Protein AF-A0A8C5MTZ4-F1 (afdb_monomer_lite)

Sequence (75 aa):
IIPSTTVYELKRIVEGILKRPPEDQRLYKDDQLLDESKSLGDCGFTMDLFSSPPELPDVMKPQETSGSANEQSVQ

Organism: NCBI:txid445787

Foldseek 3Di:
DPQQAFLLNVLVVVCVVVVDHSVPDWDDDPNHTGDRGDGNVNVVPDPPPPPPDPPDPPVPPPPPPPPPPPPDDDD

pLDDT: mean 81.73, std 16.9, range [44.25, 97.19]

Structure (mmCIF, N/CA/C/O backbone):
data_AF-A0A8C5MTZ4-F1
#
_entry.id   AF-A0A8C5MTZ4-F1
#
loop_
_atom_site.group_PDB
_atom_site.id
_atom_site.type_symbol
_atom_site.label_atom_id
_atom_site.label_alt_id
_atom_site.label_comp_id
_atom_site.label_asym_id
_atom_site.label_entity_id
_atom_site.label_seq_id
_atom_site.pdbx_PDB_ins_code
_atom_site.Cartn_x
_atom_site.Cartn_y
_atom_site.Cartn_z
_atom_site.occupancy
_atom_site.B_iso_or_equiv
_atom_site.auth_seq_id
_atom_site.auth_comp_id
_atom_site.auth_asym_id
_atom_site.auth_atom_id
_atom_site.pdbx_PDB_model_num
ATOM 1 N N . ILE A 1 1 ? 5.930 4.718 -4.722 1.00 61.53 1 ILE A N 1
ATOM 2 C CA . ILE A 1 1 ? 5.736 3.873 -3.516 1.00 61.53 1 ILE A CA 1
ATOM 3 C C . ILE A 1 1 ? 7.077 3.234 -3.214 1.00 61.53 1 ILE A C 1
ATOM 5 O O . ILE A 1 1 ? 7.734 2.817 -4.160 1.00 61.53 1 ILE A O 1
ATOM 9 N N . ILE A 1 2 ? 7.518 3.222 -1.957 1.00 75.62 2 ILE A N 1
ATOM 10 C CA . ILE A 1 2 ? 8.782 2.571 -1.603 1.00 75.62 2 ILE A CA 1
ATOM 11 C C . ILE A 1 2 ? 8.498 1.062 -1.539 1.00 75.62 2 ILE A C 1
ATOM 13 O O . ILE A 1 2 ? 7.585 0.667 -0.817 1.00 75.62 2 ILE A O 1
ATOM 17 N N . PRO A 1 3 ? 9.216 0.207 -2.284 1.00 76.50 3 PRO A N 1
ATOM 18 C CA . PRO A 1 3 ? 8.906 -1.223 -2.340 1.00 76.50 3 PRO A CA 1
ATOM 19 C C . PRO A 1 3 ? 9.048 -1.932 -0.984 1.00 76.50 3 PRO A C 1
ATOM 21 O O . PRO A 1 3 ? 8.399 -2.949 -0.769 1.00 76.50 3 PRO A O 1
ATOM 24 N N . SER A 1 4 ? 9.827 -1.375 -0.048 1.00 85.69 4 SER A N 1
ATOM 25 C CA . SER A 1 4 ? 9.948 -1.881 1.326 1.00 85.69 4 SER A CA 1
ATOM 26 C C . SER A 1 4 ? 8.782 -1.506 2.246 1.00 85.69 4 SER A C 1
ATOM 28 O O . SER A 1 4 ? 8.719 -2.019 3.358 1.00 85.69 4 SER A O 1
ATOM 30 N N . THR A 1 5 ? 7.883 -0.606 1.831 1.00 92.94 5 THR A N 1
ATOM 31 C CA . THR A 1 5 ? 6.701 -0.242 2.622 1.00 92.94 5 THR A CA 1
ATOM 32 C C . THR A 1 5 ? 5.809 -1.464 2.793 1.00 92.94 5 THR A C 1
ATOM 34 O O . THR A 1 5 ? 5.533 -2.174 1.828 1.00 92.94 5 THR A O 1
ATOM 37 N N . THR A 1 6 ? 5.347 -1.702 4.010 1.00 95.50 6 THR A N 1
ATOM 38 C CA . THR A 1 6 ? 4.429 -2.798 4.332 1.00 95.50 6 THR A CA 1
ATOM 39 C C . THR A 1 6 ? 2.993 -2.475 3.934 1.00 95.50 6 THR A C 1
ATOM 41 O O . THR A 1 6 ? 2.585 -1.315 3.817 1.00 95.50 6 THR A O 1
ATOM 44 N N . VAL A 1 7 ? 2.180 -3.514 3.766 1.00 95.44 7 VAL A N 1
ATOM 45 C CA . VAL A 1 7 ? 0.735 -3.359 3.550 1.00 95.44 7 VAL A CA 1
ATOM 46 C C . VAL A 1 7 ? 0.082 -2.641 4.739 1.00 95.44 7 VAL A C 1
ATOM 48 O O . VAL A 1 7 ? -0.808 -1.815 4.534 1.00 95.44 7 VAL A O 1
ATOM 51 N N . TYR A 1 8 ? 0.550 -2.872 5.969 1.00 96.19 8 TYR A N 1
ATOM 52 C CA . TYR A 1 8 ? 0.080 -2.140 7.149 1.00 96.19 8 TYR A CA 1
ATOM 53 C C . TYR A 1 8 ? 0.363 -0.629 7.076 1.00 96.19 8 TYR A C 1
ATOM 55 O O . TYR A 1 8 ? -0.525 0.193 7.315 1.00 96.19 8 TYR A O 1
ATOM 63 N N . GLU A 1 9 ? 1.577 -0.233 6.694 1.00 95.44 9 GLU A N 1
ATOM 64 C CA . GLU A 1 9 ? 1.914 1.183 6.501 1.00 95.44 9 GLU A CA 1
ATOM 65 C C . GLU A 1 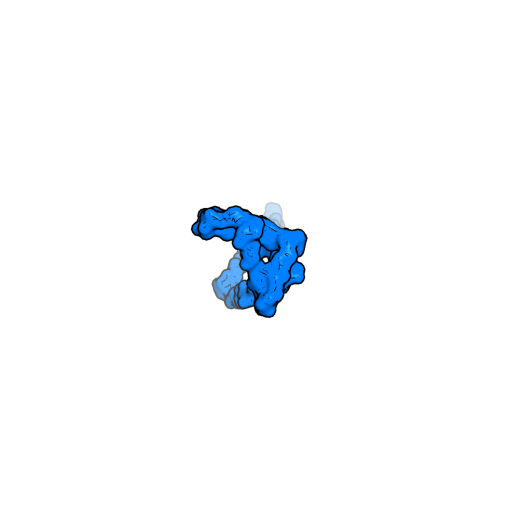9 ? 1.062 1.823 5.398 1.00 95.44 9 GLU A C 1
ATOM 67 O O . GLU A 1 9 ? 0.600 2.956 5.548 1.00 95.44 9 GLU A O 1
ATOM 72 N N . LEU A 1 10 ? 0.773 1.086 4.320 1.00 95.19 10 LEU A N 1
ATOM 73 C CA . LEU A 1 10 ? -0.151 1.552 3.287 1.00 95.19 10 LEU A CA 1
ATOM 74 C C . LEU A 1 10 ? -1.560 1.791 3.850 1.00 95.19 10 LEU A C 1
ATOM 76 O O . LEU A 1 10 ? -2.167 2.823 3.554 1.00 95.19 10 LEU A O 1
ATOM 80 N N . LYS A 1 11 ? -2.068 0.900 4.709 1.00 96.56 11 LYS A N 1
ATOM 81 C CA . LYS A 1 11 ? -3.363 1.093 5.384 1.00 96.56 11 LYS A CA 1
ATOM 82 C C . LYS A 1 11 ? -3.387 2.341 6.273 1.00 96.56 11 LYS A C 1
ATOM 84 O O . LYS A 1 11 ? -4.404 3.030 6.328 1.00 96.56 11 LYS A O 1
ATOM 89 N N . ARG A 1 12 ? -2.272 2.695 6.922 1.00 95.88 12 ARG A N 1
ATOM 90 C CA . ARG A 1 12 ? -2.143 3.946 7.702 1.00 95.88 12 ARG A CA 1
ATOM 91 C C . ARG A 1 12 ? -2.224 5.195 6.822 1.00 95.88 12 ARG A C 1
ATOM 93 O O . ARG A 1 12 ? -2.821 6.194 7.212 1.00 95.88 12 ARG A O 1
ATOM 100 N N . ILE A 1 13 ? -1.677 5.142 5.609 1.00 95.12 13 ILE A N 1
ATOM 101 C CA . ILE A 1 13 ? -1.819 6.235 4.635 1.00 95.12 13 ILE A CA 1
ATOM 102 C C . ILE A 1 13 ? -3.282 6.349 4.187 1.00 95.12 13 ILE A C 1
ATOM 104 O O . ILE A 1 13 ? -3.856 7.440 4.172 1.00 95.12 13 ILE A O 1
ATOM 108 N N . VAL A 1 14 ? -3.907 5.214 3.872 1.00 96.00 14 VAL A N 1
ATOM 109 C CA . VAL A 1 14 ? -5.315 5.149 3.464 1.00 96.00 14 VAL A CA 1
ATOM 110 C C . VAL A 1 14 ? -6.251 5.597 4.593 1.00 96.00 14 VAL A C 1
ATOM 112 O O . VAL A 1 14 ? -7.238 6.271 4.310 1.00 96.00 14 VAL A O 1
ATOM 115 N N . GLU A 1 15 ? -5.928 5.328 5.862 1.00 97.19 15 GLU A N 1
ATOM 116 C CA . GLU A 1 15 ? -6.660 5.838 7.036 1.00 97.19 15 GLU A CA 1
ATOM 117 C C . GLU A 1 15 ? -6.739 7.369 7.016 1.00 97.19 15 GLU A C 1
ATOM 119 O O . GLU A 1 15 ? -7.812 7.944 7.215 1.00 97.19 15 GLU A O 1
ATOM 124 N N . GLY A 1 16 ? -5.630 8.041 6.696 1.00 95.88 16 GLY A N 1
ATOM 125 C CA . GLY A 1 16 ? -5.586 9.498 6.579 1.00 95.88 16 GLY A CA 1
ATOM 126 C C . GLY A 1 16 ? -6.571 10.058 5.546 1.00 95.88 16 GLY A C 1
ATOM 127 O O . GLY A 1 16 ? -7.146 11.129 5.775 1.00 95.88 16 GLY A O 1
ATOM 128 N N . ILE A 1 17 ? -6.802 9.319 4.456 1.00 96.50 17 ILE A N 1
ATOM 129 C CA . ILE A 1 17 ? -7.648 9.710 3.317 1.00 96.50 17 ILE A CA 1
ATOM 130 C C . ILE A 1 17 ? -9.110 9.305 3.546 1.00 96.50 17 ILE A C 1
ATOM 132 O O . ILE A 1 17 ? -10.012 10.125 3.400 1.00 96.50 17 ILE A O 1
ATOM 136 N N . LEU A 1 18 ? -9.351 8.045 3.914 1.00 95.44 18 LEU A N 1
ATOM 137 C CA . LEU A 1 18 ? -10.686 7.450 4.012 1.00 95.44 18 LEU A CA 1
ATOM 138 C C . LEU A 1 18 ? -11.310 7.551 5.406 1.00 95.44 18 LEU A C 1
ATOM 140 O O . LEU A 1 18 ? -12.476 7.193 5.557 1.00 95.44 18 LEU A O 1
ATOM 144 N N . LYS A 1 19 ? -10.553 8.006 6.413 1.00 96.00 19 LYS A N 1
ATOM 145 C CA . LYS A 1 19 ? -10.986 8.117 7.819 1.00 96.00 19 LYS A CA 1
ATOM 146 C C . LYS A 1 19 ? -11.518 6.803 8.403 1.00 96.00 19 LYS A C 1
ATOM 148 O O . LYS A 1 19 ? -12.392 6.811 9.263 1.00 96.00 19 LYS A O 1
ATOM 153 N N . ARG A 1 20 ? -10.990 5.676 7.925 1.00 96.44 20 ARG A N 1
ATOM 154 C CA . ARG A 1 20 ? -11.284 4.331 8.434 1.00 96.44 20 ARG A CA 1
ATOM 155 C C . ARG A 1 20 ? -10.032 3.745 9.078 1.00 96.44 20 ARG A C 1
ATOM 157 O O . ARG A 1 20 ? -8.969 3.890 8.472 1.00 96.44 20 ARG A O 1
ATOM 164 N N . PRO A 1 21 ? -10.128 3.084 10.241 1.00 96.62 21 PRO A N 1
ATOM 165 C CA . PRO A 1 21 ? -8.961 2.498 10.889 1.00 96.62 21 PRO A CA 1
ATOM 166 C C . PRO A 1 21 ? -8.382 1.352 10.034 1.00 96.62 21 PRO A C 1
ATOM 168 O O . PRO A 1 21 ? -9.111 0.770 9.226 1.00 96.62 21 PRO A O 1
ATOM 171 N N . PRO A 1 22 ? -7.087 1.011 10.172 1.00 96.00 22 PRO A N 1
ATOM 172 C CA . PRO A 1 22 ? -6.433 -0.022 9.358 1.00 96.00 22 PRO A CA 1
ATOM 173 C C . PRO A 1 22 ? -7.122 -1.397 9.410 1.00 96.00 22 PRO A C 1
ATOM 175 O O . PRO A 1 22 ? -7.212 -2.084 8.393 1.00 96.00 22 PRO A O 1
ATOM 178 N N . GLU A 1 23 ? -7.659 -1.770 10.570 1.00 95.81 23 GLU A N 1
ATOM 179 C CA . GLU A 1 23 ? -8.398 -3.019 10.811 1.00 95.81 23 GLU A CA 1
ATOM 180 C C . GLU A 1 23 ? -9.695 -3.155 9.992 1.00 95.81 23 GLU A C 1
ATOM 182 O O . GLU A 1 23 ? -10.060 -4.260 9.588 1.00 95.81 23 GLU A O 1
ATOM 187 N N . ASP A 1 24 ? -10.336 -2.036 9.640 1.00 97.00 24 ASP A N 1
ATOM 188 C CA . ASP A 1 24 ? -11.532 -2.014 8.785 1.00 97.00 24 ASP A CA 1
ATOM 189 C C . ASP A 1 24 ? -11.196 -1.975 7.286 1.00 97.00 24 ASP A C 1
ATOM 191 O O . ASP A 1 24 ? -12.082 -2.023 6.422 1.00 97.00 24 ASP A O 1
ATOM 195 N N . GLN A 1 25 ? -9.915 -1.857 6.943 1.00 97.06 25 GLN A N 1
ATOM 196 C CA . GLN A 1 25 ? -9.457 -1.777 5.565 1.00 97.06 25 GLN A CA 1
ATOM 197 C C . GLN A 1 25 ? -8.999 -3.148 5.073 1.00 97.06 25 GLN A C 1
ATOM 199 O O . GLN A 1 25 ? -8.159 -3.807 5.683 1.00 97.06 25 GLN A O 1
ATOM 204 N N . ARG A 1 26 ? -9.494 -3.559 3.904 1.00 96.31 26 ARG A N 1
ATOM 205 C CA . ARG A 1 26 ? -9.044 -4.767 3.202 1.00 96.31 26 ARG A CA 1
ATOM 206 C C . ARG A 1 26 ? -8.495 -4.357 1.848 1.00 96.31 26 ARG A C 1
ATOM 208 O O . ARG A 1 26 ? -9.218 -3.772 1.045 1.00 96.31 26 ARG A O 1
ATOM 215 N N . LEU A 1 27 ? -7.211 -4.617 1.634 1.00 95.81 27 LEU A N 1
ATOM 216 C CA . LEU A 1 27 ? -6.523 -4.300 0.389 1.00 95.81 27 LEU A CA 1
ATOM 217 C C . LEU A 1 27 ? -6.387 -5.582 -0.425 1.00 95.81 27 LEU A C 1
ATOM 219 O O . LEU A 1 2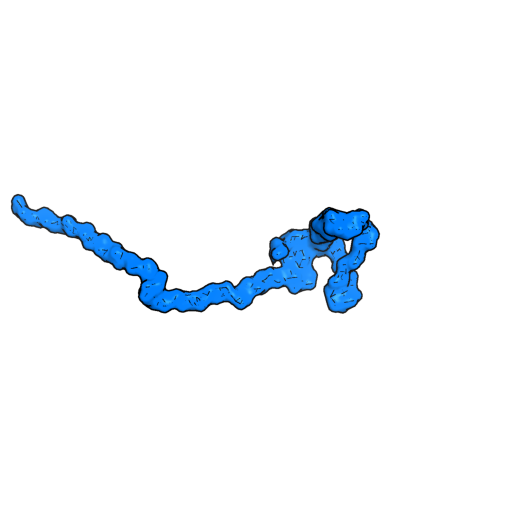7 ? -6.013 -6.618 0.120 1.00 95.81 27 LEU A O 1
ATOM 223 N N . TYR A 1 28 ? -6.700 -5.498 -1.714 1.00 95.62 28 TYR A N 1
ATOM 224 C CA . TYR A 1 28 ? -6.682 -6.633 -2.627 1.00 95.62 28 TYR A CA 1
ATOM 225 C C . TYR A 1 28 ? -5.804 -6.328 -3.838 1.00 95.62 28 TYR A C 1
ATOM 227 O O . TYR A 1 28 ? -5.746 -5.183 -4.292 1.00 95.62 28 TYR A O 1
ATOM 235 N N . LYS A 1 29 ? -5.159 -7.361 -4.377 1.00 93.06 29 LYS A N 1
ATOM 236 C CA . LYS A 1 29 ? -4.497 -7.351 -5.684 1.00 93.06 29 LYS A CA 1
ATOM 237 C C . LYS A 1 29 ? -5.003 -8.554 -6.469 1.00 93.06 29 LYS A C 1
ATOM 239 O O . LYS A 1 29 ? -4.854 -9.670 -5.990 1.00 93.06 29 LYS A O 1
ATOM 244 N N . ASP A 1 30 ? -5.604 -8.331 -7.637 1.00 94.94 30 ASP A N 1
ATOM 245 C CA . ASP A 1 30 ? -6.161 -9.408 -8.475 1.00 94.94 30 ASP A CA 1
ATOM 246 C C . ASP A 1 30 ? -7.100 -10.343 -7.677 1.00 94.94 30 ASP A C 1
ATOM 248 O O . ASP A 1 30 ? -6.944 -11.560 -7.682 1.00 94.94 30 ASP A O 1
ATOM 252 N N . ASP A 1 31 ? -8.010 -9.754 -6.891 1.00 95.50 31 ASP A N 1
ATOM 253 C CA . ASP A 1 31 ? -8.930 -10.441 -5.964 1.00 95.50 31 ASP A CA 1
ATOM 254 C C . ASP A 1 31 ? -8.274 -11.189 -4.784 1.00 95.50 31 ASP A C 1
ATOM 256 O O . ASP A 1 31 ? -8.966 -11.715 -3.908 1.00 95.50 31 ASP A O 1
ATOM 260 N N . GLN A 1 32 ? -6.944 -11.180 -4.678 1.00 95.12 32 GLN A N 1
ATOM 261 C CA . GLN A 1 32 ? -6.215 -11.751 -3.550 1.00 95.12 32 GLN A CA 1
ATOM 262 C C . GLN A 1 32 ? -6.052 -10.729 -2.422 1.00 95.12 32 GLN A C 1
ATOM 264 O O . GLN A 1 32 ? -5.536 -9.631 -2.630 1.00 95.12 32 GLN A O 1
ATOM 269 N N . LEU A 1 33 ? -6.478 -11.100 -1.210 1.00 95.88 33 LEU A N 1
ATOM 270 C CA . LEU A 1 33 ? -6.288 -10.284 -0.010 1.00 95.88 33 LEU A CA 1
ATOM 271 C C . LEU A 1 33 ? -4.794 -10.171 0.317 1.00 95.88 33 LEU A C 1
ATOM 273 O O . LEU A 1 33 ? -4.088 -11.177 0.374 1.00 95.88 33 LEU A O 1
ATOM 277 N N . LEU A 1 34 ? -4.334 -8.948 0.562 1.00 96.19 34 LEU A N 1
ATOM 278 C CA . LEU A 1 34 ? -2.947 -8.673 0.918 1.00 96.19 34 LEU A CA 1
ATOM 279 C C . LEU A 1 34 ? -2.692 -8.911 2.413 1.00 96.19 34 LEU A C 1
ATOM 281 O O . LEU A 1 34 ? -3.446 -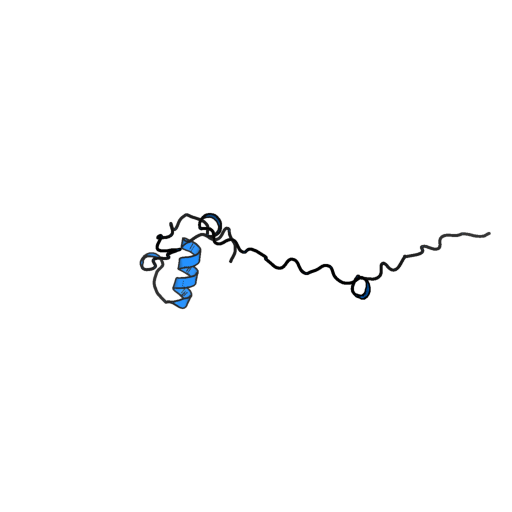8.435 3.262 1.00 96.19 34 LEU A O 1
ATOM 285 N N . ASP A 1 35 ? -1.595 -9.605 2.718 1.00 95.88 35 ASP A N 1
ATOM 286 C CA . ASP A 1 35 ? -1.103 -9.813 4.082 1.00 95.88 35 ASP A CA 1
ATOM 287 C C . ASP A 1 35 ? -0.443 -8.534 4.616 1.00 95.88 35 ASP A C 1
ATOM 289 O O . ASP A 1 35 ? 0.392 -7.932 3.943 1.00 95.88 35 ASP A O 1
ATOM 293 N N . GLU A 1 36 ? -0.813 -8.122 5.828 1.00 94.94 36 GLU A N 1
ATOM 294 C CA . GLU A 1 36 ? -0.358 -6.877 6.455 1.00 94.94 36 GLU A CA 1
ATOM 295 C C . GLU A 1 36 ? 1.151 -6.831 6.717 1.00 94.94 36 GLU A C 1
ATOM 297 O O . GLU A 1 36 ? 1.735 -5.744 6.716 1.00 94.94 36 GLU A O 1
ATOM 302 N N . SER A 1 37 ? 1.771 -7.996 6.921 1.00 95.38 37 SER A N 1
ATOM 303 C CA . SER A 1 37 ? 3.200 -8.141 7.211 1.00 95.38 37 SER A CA 1
ATOM 304 C C . SER A 1 37 ? 4.078 -8.087 5.963 1.00 95.38 37 SER A C 1
ATOM 306 O O . SER A 1 37 ? 5.276 -7.819 6.066 1.00 95.38 37 SER A O 1
ATOM 308 N N . LYS A 1 38 ? 3.501 -8.318 4.777 1.00 94.94 38 LYS A N 1
ATOM 309 C CA . LYS A 1 38 ? 4.253 -8.318 3.522 1.00 94.94 38 LYS A CA 1
ATOM 310 C C . LYS A 1 38 ? 4.591 -6.901 3.081 1.00 94.94 38 LYS A C 1
ATOM 312 O O . LYS A 1 38 ? 3.798 -5.966 3.243 1.00 94.94 38 LYS A O 1
ATOM 317 N N . SER A 1 39 ? 5.762 -6.754 2.465 1.00 94.44 39 SER A N 1
ATOM 318 C CA . SER 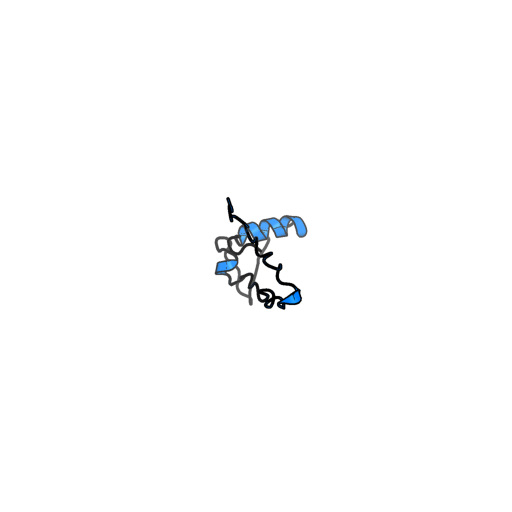A 1 39 ? 6.095 -5.525 1.755 1.00 94.44 39 SER A CA 1
ATOM 319 C C . SER A 1 39 ? 5.300 -5.429 0.454 1.00 94.44 39 SER A C 1
ATOM 321 O O . SER A 1 39 ? 4.882 -6.431 -0.133 1.00 94.44 39 SER A O 1
ATOM 323 N N . LEU A 1 40 ? 5.089 -4.209 -0.025 1.00 92.00 40 LEU A N 1
ATOM 324 C CA . LEU A 1 40 ? 4.439 -3.964 -1.305 1.00 92.00 40 LEU A CA 1
ATOM 325 C C . LEU A 1 40 ? 5.257 -4.568 -2.457 1.00 92.00 40 LEU A C 1
ATOM 327 O O . LEU A 1 40 ? 4.667 -5.118 -3.387 1.00 92.00 40 LEU A O 1
ATOM 331 N N . GLY A 1 41 ? 6.589 -4.586 -2.351 1.00 90.50 41 GLY A N 1
ATOM 332 C CA . GLY A 1 41 ? 7.465 -5.309 -3.274 1.00 90.50 41 GLY A CA 1
ATOM 333 C C . GLY A 1 41 ? 7.169 -6.813 -3.327 1.00 90.50 41 GLY A C 1
ATOM 334 O O . GLY A 1 41 ? 7.008 -7.356 -4.418 1.00 90.50 41 GLY A O 1
ATOM 335 N N . ASP A 1 42 ? 6.984 -7.473 -2.177 1.00 90.81 42 ASP A N 1
ATOM 336 C CA . ASP A 1 42 ? 6.647 -8.912 -2.105 1.00 90.81 42 ASP A CA 1
ATOM 337 C C . ASP A 1 42 ? 5.239 -9.234 -2.632 1.00 90.81 42 ASP A C 1
ATOM 339 O O . ASP A 1 42 ? 4.905 -10.394 -2.903 1.00 90.81 42 ASP A O 1
ATOM 343 N N . CYS A 1 43 ? 4.382 -8.219 -2.721 1.00 90.19 43 CYS A N 1
ATOM 344 C CA . CYS A 1 43 ? 3.059 -8.288 -3.336 1.00 90.19 43 CYS A CA 1
ATOM 345 C C . CYS A 1 43 ? 3.100 -7.973 -4.844 1.00 90.19 43 CYS A C 1
ATOM 347 O O . CYS A 1 43 ? 2.057 -7.968 -5.497 1.00 90.19 43 CYS A O 1
ATOM 349 N N . GLY A 1 44 ? 4.285 -7.727 -5.415 1.00 88.06 44 GLY A N 1
ATOM 350 C CA . GLY A 1 44 ? 4.468 -7.407 -6.831 1.00 88.06 44 GLY A CA 1
ATOM 351 C C . GLY A 1 44 ? 4.190 -5.945 -7.180 1.00 88.06 44 GLY A C 1
ATOM 352 O O . GLY A 1 44 ? 4.040 -5.624 -8.354 1.00 88.06 44 GLY A O 1
ATOM 353 N N . PHE A 1 45 ? 4.114 -5.050 -6.190 1.00 87.69 45 PHE A N 1
ATOM 354 C CA . PHE A 1 45 ? 4.133 -3.606 -6.418 1.00 87.69 45 PHE A CA 1
ATOM 355 C C . PHE A 1 45 ? 5.587 -3.133 -6.487 1.00 87.69 45 PHE A C 1
ATOM 357 O O . PHE A 1 45 ? 6.098 -2.463 -5.584 1.00 87.69 45 PHE A O 1
ATOM 364 N N . THR A 1 46 ? 6.280 -3.509 -7.557 1.00 81.00 46 THR A N 1
ATOM 365 C CA . THR A 1 46 ? 7.572 -2.915 -7.889 1.00 81.00 46 THR A CA 1
ATOM 366 C C . THR A 1 46 ? 7.316 -1.592 -8.595 1.00 81.00 46 THR A C 1
ATOM 368 O O . THR A 1 46 ? 6.466 -1.480 -9.477 1.00 81.00 46 THR A O 1
ATOM 371 N N . MET A 1 47 ? 8.017 -0.540 -8.173 1.00 70.94 47 MET A N 1
ATOM 372 C CA . MET A 1 47 ? 8.072 0.667 -8.983 1.00 70.94 47 MET A CA 1
ATOM 373 C C . MET A 1 47 ? 9.061 0.379 -10.100 1.00 70.94 47 MET A C 1
ATOM 375 O O . MET A 1 47 ? 10.255 0.633 -9.957 1.00 70.94 47 MET A O 1
ATOM 379 N N . ASP A 1 48 ? 8.570 -0.212 -11.182 1.00 65.69 48 ASP A N 1
ATOM 380 C CA . ASP A 1 48 ? 9.375 -0.340 -12.378 1.00 65.69 48 ASP A CA 1
ATOM 381 C C . ASP A 1 48 ? 9.610 1.082 -12.894 1.00 65.69 48 ASP A C 1
ATOM 383 O O . ASP A 1 48 ? 8.709 1.741 -13.418 1.00 65.69 48 ASP A O 1
ATOM 387 N N . LEU A 1 49 ? 10.823 1.600 -12.695 1.00 60.53 49 LEU A N 1
ATOM 388 C CA . LEU A 1 49 ? 11.297 2.784 -13.402 1.00 60.53 49 LEU A CA 1
ATOM 389 C C . LEU A 1 49 ? 11.450 2.397 -14.884 1.00 60.53 49 LEU A C 1
ATOM 391 O O . LEU A 1 49 ? 12.558 2.298 -15.400 1.00 60.53 49 LEU A O 1
ATOM 395 N N . PHE A 1 50 ? 10.348 2.169 -15.602 1.00 59.62 50 PHE A N 1
ATOM 396 C CA . PHE A 1 50 ? 10.339 1.985 -17.059 1.00 59.62 50 PHE A CA 1
ATOM 397 C C . PHE A 1 50 ? 10.582 3.310 -17.795 1.00 59.62 50 PHE A C 1
ATOM 399 O O . PHE A 1 50 ? 9.902 3.656 -18.755 1.00 59.62 50 PHE A O 1
ATOM 406 N N . SER A 1 51 ? 11.556 4.084 -17.329 1.00 60.38 51 SER A N 1
ATOM 407 C CA . SER A 1 51 ? 12.068 5.255 -18.020 1.00 60.38 51 SER A CA 1
ATOM 408 C C . SER A 1 51 ? 13.429 5.608 -17.433 1.00 60.38 51 SER A C 1
ATOM 410 O O . SER A 1 51 ? 13.601 6.669 -16.832 1.00 60.38 51 SER A O 1
ATOM 412 N N . SER A 1 52 ? 14.424 4.737 -17.619 1.00 64.50 52 SER A N 1
ATOM 413 C CA . SER A 1 52 ? 15.785 5.262 -17.745 1.00 64.50 52 SER A CA 1
ATOM 414 C C . SER A 1 52 ? 15.726 6.333 -18.840 1.00 64.50 52 SER A C 1
ATOM 416 O O . SER A 1 52 ? 15.229 6.024 -19.929 1.00 64.50 52 SER A O 1
ATOM 418 N N . PRO A 1 53 ? 16.117 7.590 -18.569 1.00 71.38 53 PRO A N 1
ATOM 419 C CA . PRO A 1 53 ? 16.108 8.610 -19.604 1.00 71.38 53 PRO A CA 1
ATOM 420 C C . PRO A 1 53 ? 16.943 8.110 -20.794 1.00 71.38 53 PRO A C 1
ATOM 422 O O . PRO A 1 53 ? 17.975 7.467 -20.571 1.00 71.38 53 PRO A O 1
ATOM 425 N N . PRO A 1 54 ? 16.497 8.340 -22.042 1.00 76.94 54 PRO A N 1
ATOM 426 C CA . PRO A 1 54 ? 17.277 7.965 -23.216 1.00 76.94 54 PRO A CA 1
ATOM 427 C C . PRO A 1 54 ? 18.659 8.626 -23.161 1.00 76.94 54 PRO A C 1
ATOM 429 O O . PRO A 1 54 ? 18.827 9.662 -22.512 1.00 76.94 54 PRO A O 1
ATOM 432 N N . GLU A 1 55 ? 19.647 8.037 -23.844 1.00 81.00 55 GLU A N 1
ATOM 433 C CA . GLU A 1 55 ? 20.973 8.650 -23.935 1.00 81.00 55 GLU A CA 1
ATOM 434 C C . GLU A 1 55 ? 20.832 10.083 -24.474 1.00 81.00 55 GLU A C 1
ATOM 436 O O . GLU A 1 55 ? 20.200 10.314 -25.509 1.00 81.00 55 GLU A O 1
ATOM 441 N N . LEU A 1 56 ? 21.371 11.056 -23.734 1.00 82.56 56 LEU A N 1
ATOM 442 C CA . LEU A 1 56 ? 21.358 12.448 -24.167 1.00 82.56 56 LEU A CA 1
ATOM 443 C C . LEU A 1 56 ? 22.204 12.578 -25.443 1.00 82.56 56 LEU A C 1
ATOM 445 O O . LEU A 1 56 ? 23.319 12.052 -25.476 1.00 82.56 56 LEU A O 1
ATOM 449 N N . PRO A 1 57 ? 21.725 13.295 -26.476 1.00 84.06 57 PRO A N 1
ATOM 450 C CA . PRO A 1 57 ? 22.520 13.533 -27.677 1.00 84.06 57 PRO A CA 1
ATOM 451 C C . PRO A 1 57 ? 23.819 14.269 -27.318 1.00 84.06 57 PRO A C 1
ATOM 453 O O . PRO A 1 57 ? 23.831 15.064 -26.377 1.00 84.06 57 PRO A O 1
ATOM 456 N N . ASP A 1 58 ? 24.901 14.063 -28.079 1.00 78.62 58 ASP A N 1
ATOM 457 C CA . ASP A 1 58 ? 26.228 14.635 -27.771 1.00 78.62 58 ASP A CA 1
ATOM 458 C C . ASP A 1 58 ? 26.231 16.165 -27.623 1.00 78.62 58 ASP A C 1
ATOM 460 O O . ASP A 1 58 ? 27.046 16.712 -26.890 1.00 78.62 58 ASP A O 1
ATOM 464 N N . VAL A 1 59 ? 25.273 16.862 -28.243 1.00 83.12 59 VAL A N 1
ATOM 465 C CA . VAL A 1 59 ? 25.096 18.318 -28.099 1.00 83.12 59 VAL A CA 1
ATOM 466 C C . VAL A 1 59 ? 24.620 18.745 -26.701 1.00 83.12 59 VAL A C 1
ATOM 468 O O . VAL A 1 59 ? 24.806 19.893 -26.310 1.00 83.12 59 VAL A O 1
ATOM 471 N N . MET A 1 60 ? 23.982 17.839 -25.956 1.00 80.31 60 MET A N 1
ATOM 472 C CA . MET A 1 60 ? 23.479 18.059 -24.595 1.00 80.31 60 MET A CA 1
ATOM 473 C C . MET A 1 60 ? 24.386 17.447 -23.523 1.00 80.31 60 MET A C 1
ATOM 475 O O . MET A 1 60 ? 24.136 17.655 -22.333 1.00 80.31 60 MET A O 1
ATOM 479 N N . LYS A 1 61 ? 25.427 16.695 -23.908 1.00 79.88 61 LYS A N 1
ATOM 480 C CA . LYS A 1 61 ? 26.439 16.242 -22.951 1.00 79.88 61 LYS A CA 1
ATOM 481 C C . LYS A 1 61 ? 27.263 17.462 -22.517 1.00 79.88 61 LYS A C 1
ATOM 483 O O . LYS A 1 61 ? 27.594 18.295 -23.365 1.00 79.88 61 LYS A O 1
ATOM 488 N N . PRO A 1 62 ? 27.583 17.610 -21.217 1.00 74.94 62 PRO A N 1
ATOM 489 C CA . PRO A 1 62 ? 28.496 18.653 -20.775 1.00 74.94 62 PRO A CA 1
ATOM 490 C C . PRO A 1 62 ? 29.781 18.514 -21.585 1.00 74.94 62 PRO A C 1
ATOM 492 O O . PRO A 1 62 ? 30.378 17.438 -21.598 1.00 74.94 62 PRO A O 1
ATOM 495 N N . GLN A 1 63 ? 30.182 19.567 -22.297 1.00 71.31 63 GLN A N 1
ATOM 496 C CA . GLN A 1 63 ? 31.491 19.562 -22.928 1.00 71.31 63 GLN A CA 1
ATOM 497 C C . GLN A 1 63 ? 32.511 19.385 -21.806 1.00 71.31 63 GLN A C 1
ATOM 499 O O . GLN A 1 63 ? 32.606 20.241 -20.923 1.00 71.31 63 GLN A O 1
ATOM 504 N N . GLU A 1 64 ? 33.247 18.273 -21.825 1.00 57.91 64 GLU A N 1
ATOM 505 C CA . GLU A 1 64 ? 34.484 18.158 -21.068 1.00 57.91 64 GLU A CA 1
ATOM 506 C C . GLU A 1 64 ? 35.379 19.265 -21.614 1.00 57.91 64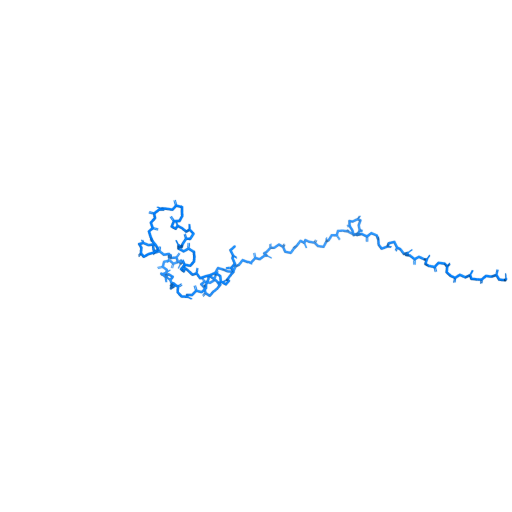 GLU A C 1
ATOM 508 O O . GLU A 1 64 ? 35.991 19.144 -22.675 1.00 57.91 64 GLU A O 1
ATOM 513 N N . THR A 1 65 ? 35.352 20.417 -20.943 1.00 53.41 65 THR A N 1
ATOM 514 C CA . THR A 1 65 ? 36.356 21.445 -21.136 1.00 53.41 65 THR A CA 1
ATOM 515 C C . THR A 1 65 ? 37.665 20.747 -20.826 1.00 53.41 65 THR A C 1
ATOM 517 O O . THR A 1 65 ? 37.959 20.415 -19.678 1.00 53.41 65 THR A O 1
ATOM 520 N N . SER A 1 66 ? 38.397 20.396 -21.881 1.00 50.94 66 SER A N 1
ATOM 521 C CA . SER A 1 66 ? 39.751 19.900 -21.775 1.00 50.94 66 SER A CA 1
ATOM 522 C C . SER A 1 66 ? 40.523 21.004 -21.073 1.00 50.94 66 SER A C 1
ATOM 524 O O . SER A 1 66 ? 40.925 21.990 -21.694 1.00 50.94 66 SER A O 1
ATOM 526 N N . GLY A 1 67 ? 40.660 20.872 -19.756 1.00 58.19 67 GLY A N 1
ATOM 527 C CA . GLY A 1 67 ? 41.591 21.649 -18.972 1.00 58.19 67 GLY A CA 1
ATOM 528 C C . GLY A 1 67 ? 42.976 21.295 -19.475 1.00 58.19 67 GLY A C 1
ATOM 529 O O . GLY A 1 67 ? 43.624 20.397 -18.948 1.00 58.19 67 GLY A O 1
ATOM 530 N N . SER A 1 68 ? 43.423 21.971 -20.530 1.00 45.72 68 SER A N 1
ATOM 531 C CA . SER A 1 68 ? 44.831 22.040 -20.866 1.00 45.72 68 SER A CA 1
ATOM 532 C C . SER A 1 68 ? 45.488 22.837 -19.747 1.00 45.72 68 SER A C 1
ATOM 534 O O . SER A 1 68 ? 45.588 24.061 -19.807 1.00 45.72 68 SER A O 1
ATOM 536 N N . ALA A 1 69 ? 45.885 22.131 -18.688 1.00 51.22 69 ALA A N 1
ATOM 537 C CA . ALA A 1 69 ? 46.930 22.583 -17.791 1.00 51.22 69 ALA A CA 1
ATOM 538 C C . ALA A 1 69 ? 48.174 22.798 -18.659 1.00 51.22 69 ALA A C 1
ATOM 540 O O . ALA A 1 69 ? 48.873 21.856 -19.025 1.00 51.22 69 ALA A O 1
ATOM 541 N N . ASN A 1 70 ? 48.384 24.041 -19.085 1.00 49.75 70 ASN A N 1
ATOM 542 C CA . ASN A 1 70 ? 49.605 24.434 -19.759 1.00 49.75 70 ASN A CA 1
ATOM 543 C C . ASN A 1 70 ? 50.677 24.640 -18.688 1.00 49.75 70 ASN A C 1
ATOM 545 O O . ASN A 1 70 ? 50.921 25.757 -18.238 1.00 49.75 70 ASN A O 1
ATOM 549 N N . GLU A 1 71 ? 51.280 23.541 -18.250 1.00 56.88 71 GLU A N 1
ATOM 550 C CA . GLU A 1 71 ? 52.609 23.565 -17.656 1.00 56.88 71 GLU A CA 1
ATOM 551 C C . GLU A 1 71 ? 53.624 23.283 -18.763 1.00 56.88 71 GLU A C 1
ATOM 553 O O . GLU A 1 71 ? 53.959 22.136 -19.043 1.00 56.88 71 GLU A O 1
ATOM 558 N N . GLN A 1 72 ? 54.148 24.341 -19.381 1.00 45.88 72 GLN A N 1
ATOM 559 C CA . GLN A 1 72 ? 55.487 24.314 -19.958 1.00 45.88 72 GLN A CA 1
ATOM 560 C C . GLN A 1 72 ? 56.229 25.594 -19.581 1.00 45.88 72 GLN A C 1
ATOM 562 O O . GLN A 1 72 ? 56.102 26.644 -20.206 1.00 45.88 72 GLN A O 1
ATOM 567 N N . SER A 1 73 ? 57.031 25.448 -18.525 1.00 50.62 73 SER A N 1
ATOM 568 C CA . SER A 1 73 ? 58.270 26.187 -18.317 1.00 50.62 73 SER A CA 1
ATOM 569 C C . SER A 1 73 ? 59.078 26.223 -19.616 1.00 50.62 73 SER A C 1
ATOM 571 O O . SER A 1 73 ? 59.378 25.178 -20.198 1.00 50.62 73 SER A O 1
ATOM 573 N N . VAL A 1 74 ? 59.439 27.425 -20.058 1.00 51.19 74 VAL A N 1
ATOM 574 C CA . VAL A 1 74 ? 60.527 27.634 -21.011 1.00 51.19 74 VAL A CA 1
ATOM 575 C C . VAL A 1 74 ? 61.347 28.843 -20.566 1.00 51.19 74 VAL A C 1
ATOM 577 O O . VAL A 1 74 ?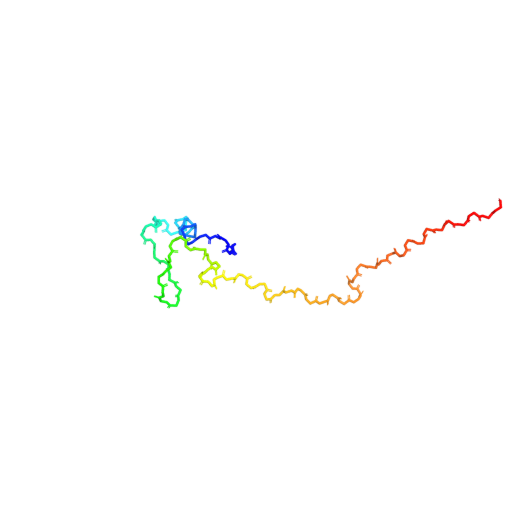 60.944 29.981 -20.786 1.00 51.19 74 VAL A O 1
ATOM 580 N N . GLN A 1 75 ? 62.515 28.486 -20.014 1.00 44.25 75 GLN A N 1
ATOM 581 C CA . GLN A 1 75 ? 63.770 29.233 -19.822 1.00 44.25 75 GLN A CA 1
ATOM 582 C C . GLN A 1 75 ? 63.911 30.120 -18.583 1.00 44.25 75 GLN A C 1
ATOM 584 O O . GLN A 1 75 ? 63.255 31.177 -18.491 1.00 44.25 75 GLN A O 1
#

Secondary structure (DSSP, 8-state):
--TT-BHHHHHHHHHHHH---GGG---EETTEEPPTTSBTGGGT-------PPPPPPGGGSPP------------

Radius of gyration: 25.61 Å; chains: 1; bounding box: 75×41×39 Å

InterPro domains:
  IPR000626 Ubiquitin-like domain [PS50053] (1-45)
  IPR029071 Ubiquitin-like domain superfamily [SSF54236] (3-61)
  IPR039049 Elongin B [PTHR13248] (4-47)